Protein AF-A0A258X6C6-F1 (afdb_monomer_lite)

Secondary structure (DSSP, 8-state):
-HHHHHHHHHHHHHHHHHHHHTT--SS--SSPPPHHHHHHHHHHHHHHHHHHHHHHHHHHHHHHHHHHHHHHHHHHHHHHHHHHHHHHT-SPPS-EEEEEEEEE-TTS-EEEEEEEEE-S-S-------TTSSHHHHHHHHTTSS-EEEEEEEETTEEE-TTTTGGG-----

Foldseek 3Di:
DLVVVLVVQLVVLLVVLVCLQVVNDPDDDPDRDDPVNSVVSNVCSNVVSVVSVVVVVVVVVVVVVVVVCVVCVVVVVVVVVLVVLLVVPPDDFQWKWWFLWWFADPVRDIADGDGDIGRHDDDDDDDDDPPNCPVVVVCQQLVVTDTPDTFMDTPNHTDHRNSCVVVDDDDD

pLDDT: mean 86.5, std 7.54, range [57.28, 95.44]

Radius of gyration: 34.32 Å; chains: 1; bounding box: 72×36×82 Å

Sequence (172 aa):
MLEFFAALSVALVAVYCGFSLLGILPFPAPESLDLTRAFFVLALAPEFYLGMRRMAAAYHEKQQGEAAMAATEPELARAEAMLAQAQRHNAAPAGLSLHELLVRYDDGSTIGPFSVQWPQTGLHAVTGPTGSGKSSLLHAIVGMVPVASGKLLTADQDVAPGALNPHIGWSG

Structure (mmCIF, N/CA/C/O backbone):
data_AF-A0A258X6C6-F1
#
_entry.id   AF-A0A258X6C6-F1
#
loop_
_atom_site.group_PDB
_atom_site.id
_atom_site.type_symbol
_atom_site.label_atom_id
_atom_site.label_alt_id
_atom_site.label_comp_id
_atom_site.label_asym_id
_atom_site.label_entity_id
_atom_site.label_seq_id
_atom_site.pdbx_PDB_ins_code
_atom_site.Cartn_x
_atom_site.Cartn_y
_atom_site.Cartn_z
_atom_site.occupancy
_atom_site.B_iso_or_equiv
_atom_site.auth_seq_id
_atom_site.auth_comp_id
_atom_site.auth_asym_id
_atom_site.auth_atom_id
_atom_site.pdbx_PDB_model_num
ATOM 1 N N . MET A 1 1 ? 17.609 -0.919 -18.158 1.00 68.69 1 MET A N 1
ATOM 2 C CA . MET A 1 1 ? 18.976 -1.097 -18.721 1.00 68.69 1 MET A CA 1
ATOM 3 C C . MET A 1 1 ? 18.956 -1.467 -20.211 1.00 68.69 1 MET A C 1
ATOM 5 O O . MET A 1 1 ? 19.693 -0.856 -20.970 1.00 68.69 1 MET A O 1
ATOM 9 N N . LEU A 1 2 ? 18.104 -2.397 -20.668 1.00 74.06 2 LEU A N 1
ATOM 10 C CA . LEU A 1 2 ? 18.019 -2.781 -22.092 1.00 74.06 2 LEU A CA 1
ATOM 11 C C . LEU A 1 2 ? 17.567 -1.663 -23.051 1.00 74.06 2 LEU A C 1
ATOM 13 O O . LEU A 1 2 ? 17.991 -1.650 -24.201 1.00 74.06 2 LEU A O 1
ATOM 17 N N . GLU A 1 3 ? 16.759 -0.706 -22.592 1.00 78.06 3 GLU A N 1
ATOM 18 C CA . GLU A 1 3 ? 16.334 0.439 -23.413 1.00 78.06 3 GLU A CA 1
ATOM 19 C C . GLU A 1 3 ? 17.514 1.326 -23.847 1.00 78.06 3 GLU A C 1
ATOM 21 O O . GLU A 1 3 ? 17.591 1.744 -25.001 1.00 78.06 3 GLU A O 1
ATOM 26 N N . PHE A 1 4 ? 18.492 1.516 -22.956 1.00 80.44 4 PHE A N 1
ATOM 27 C CA . PHE A 1 4 ? 19.739 2.217 -23.259 1.00 80.44 4 PHE A CA 1
ATOM 28 C C . PHE A 1 4 ? 20.550 1.486 -24.337 1.00 80.44 4 PHE A C 1
ATOM 30 O O . PHE A 1 4 ? 21.013 2.111 -25.286 1.00 80.44 4 PHE A O 1
ATOM 37 N N . PHE A 1 5 ? 20.674 0.159 -24.238 1.00 82.88 5 PHE A N 1
ATOM 38 C CA . PHE A 1 5 ? 21.406 -0.641 -25.224 1.00 82.88 5 PHE A CA 1
ATOM 39 C C . PHE A 1 5 ? 20.718 -0.669 -26.593 1.00 82.88 5 PHE A C 1
ATOM 41 O O . PHE A 1 5 ? 21.404 -0.608 -27.613 1.00 82.88 5 PHE A O 1
ATOM 48 N N . ALA A 1 6 ? 19.383 -0.707 -26.633 1.00 82.44 6 ALA A N 1
ATOM 49 C CA . ALA A 1 6 ? 18.620 -0.611 -27.875 1.00 82.44 6 ALA A CA 1
ATOM 50 C C . ALA A 1 6 ? 18.835 0.749 -28.563 1.00 82.44 6 ALA A C 1
ATOM 52 O O . ALA A 1 6 ? 19.178 0.795 -29.743 1.00 82.44 6 ALA A O 1
ATOM 53 N N . ALA A 1 7 ? 18.716 1.852 -27.817 1.00 85.12 7 ALA A N 1
ATOM 54 C CA . ALA A 1 7 ? 18.945 3.197 -28.343 1.00 85.12 7 ALA A CA 1
ATOM 55 C C . ALA A 1 7 ? 20.398 3.405 -28.808 1.00 85.12 7 ALA A C 1
ATOM 57 O O . ALA A 1 7 ? 20.627 3.920 -29.903 1.00 85.12 7 ALA A O 1
ATOM 58 N N . LEU A 1 8 ? 21.375 2.951 -28.015 1.00 88.19 8 LEU A N 1
ATOM 59 C CA . LEU A 1 8 ? 22.796 3.025 -28.358 1.00 88.19 8 LEU A CA 1
ATOM 60 C C . LEU A 1 8 ? 23.113 2.227 -29.627 1.00 88.19 8 LEU A C 1
ATOM 62 O O . LEU A 1 8 ? 23.857 2.703 -30.479 1.00 88.19 8 LEU A O 1
ATOM 66 N N . SER A 1 9 ? 22.526 1.040 -29.783 1.00 87.56 9 SER A N 1
ATOM 67 C CA . SER A 1 9 ? 22.754 0.205 -30.963 1.00 87.56 9 SER A CA 1
ATOM 68 C C . SER A 1 9 ? 22.181 0.836 -32.233 1.00 87.56 9 SER A C 1
ATOM 70 O O . SER A 1 9 ? 22.875 0.891 -33.245 1.00 87.56 9 SER A O 1
ATOM 72 N N . VAL A 1 10 ? 20.962 1.390 -32.180 1.00 89.00 10 VAL A N 1
ATOM 73 C CA . VAL A 1 10 ? 20.376 2.141 -33.309 1.00 89.00 10 VAL A CA 1
ATOM 74 C C . VAL A 1 10 ? 21.238 3.358 -33.660 1.00 89.00 10 VAL A C 1
ATOM 76 O O . VAL A 1 10 ? 21.505 3.606 -34.836 1.00 89.00 10 VAL A O 1
ATOM 79 N N . ALA A 1 11 ? 21.730 4.087 -32.654 1.00 92.19 11 ALA A N 1
ATOM 80 C CA . ALA A 1 11 ? 22.612 5.231 -32.865 1.00 92.19 11 ALA A CA 1
ATOM 81 C C . ALA A 1 11 ? 23.938 4.828 -33.534 1.00 92.19 11 ALA A C 1
ATOM 83 O O . ALA A 1 11 ? 24.371 5.483 -34.480 1.00 92.19 11 ALA A O 1
ATOM 84 N N . LEU A 1 12 ? 24.561 3.729 -33.099 1.00 92.56 12 LEU A N 1
ATOM 85 C CA . LEU A 1 12 ? 25.800 3.221 -33.695 1.00 92.56 12 LEU A CA 1
ATOM 86 C C . LEU A 1 12 ? 25.604 2.771 -35.147 1.00 92.56 12 LEU A C 1
ATOM 88 O O . LEU A 1 12 ? 26.442 3.082 -35.993 1.00 92.56 12 LEU A O 1
ATOM 92 N N . VAL A 1 13 ? 24.485 2.106 -35.459 1.00 90.81 13 VAL A N 1
ATOM 93 C CA . VAL A 1 13 ? 24.127 1.742 -36.842 1.00 90.81 13 VAL A CA 1
ATOM 94 C C . VAL A 1 13 ? 24.007 2.993 -37.714 1.00 90.81 13 VAL A C 1
ATOM 96 O O . VAL A 1 13 ? 24.528 3.016 -38.832 1.00 90.81 13 VAL A O 1
ATOM 99 N N . ALA A 1 14 ? 23.385 4.055 -37.197 1.00 92.06 14 ALA A N 1
ATOM 100 C CA . ALA A 1 14 ? 23.235 5.304 -37.932 1.00 92.06 14 ALA A CA 1
ATOM 101 C C . ALA A 1 14 ? 24.564 6.027 -38.175 1.00 92.06 14 ALA A C 1
ATOM 103 O O . ALA A 1 14 ? 24.824 6.482 -39.291 1.00 92.06 14 ALA A O 1
ATOM 104 N N . VAL A 1 15 ? 25.431 6.078 -37.163 1.00 92.50 15 VAL A N 1
ATOM 105 C CA . VAL A 1 15 ? 26.778 6.657 -37.273 1.00 92.50 15 VAL A CA 1
ATOM 106 C C . VAL A 1 15 ? 27.626 5.889 -38.291 1.00 92.50 15 VAL A C 1
ATOM 108 O O . VAL A 1 15 ? 28.268 6.507 -39.141 1.00 92.50 15 VAL A O 1
ATOM 111 N N . TYR A 1 16 ? 27.590 4.553 -38.261 1.00 90.12 16 TYR A N 1
ATOM 112 C CA . TYR A 1 16 ? 28.300 3.715 -39.230 1.00 90.12 16 TYR A CA 1
ATOM 113 C C . TYR A 1 16 ? 27.822 3.970 -40.666 1.00 90.12 16 TYR A C 1
ATOM 115 O O . TYR A 1 16 ? 28.646 4.215 -41.550 1.00 90.12 16 TYR A O 1
ATOM 123 N N . CYS A 1 17 ? 26.503 3.983 -40.894 1.00 88.94 17 CYS A N 1
ATOM 124 C CA . CYS A 1 17 ? 25.930 4.268 -42.211 1.00 88.94 17 CYS A CA 1
ATOM 125 C C . CYS A 1 17 ? 26.331 5.666 -42.712 1.00 88.94 17 CYS A C 1
ATOM 127 O O . CYS A 1 17 ? 26.732 5.809 -43.865 1.00 88.94 17 CYS A O 1
ATOM 129 N N . GLY A 1 18 ? 26.288 6.685 -41.848 1.00 89.31 18 GLY A N 1
ATOM 130 C CA . GLY A 1 18 ? 26.667 8.057 -42.200 1.00 89.31 18 GLY A CA 1
ATOM 131 C C . GLY A 1 18 ? 28.131 8.190 -42.626 1.00 89.31 18 GLY A C 1
ATOM 132 O O . GLY A 1 18 ? 28.419 8.758 -43.680 1.00 89.31 18 GLY A O 1
ATOM 133 N N . PHE A 1 19 ? 29.063 7.625 -41.853 1.00 90.25 19 PHE A N 1
ATOM 134 C CA . PHE A 1 19 ? 30.487 7.669 -42.203 1.00 90.25 19 PHE A CA 1
ATOM 135 C C . PHE A 1 19 ? 30.835 6.818 -43.424 1.00 90.25 19 PHE A C 1
ATOM 137 O O . PHE A 1 19 ? 31.699 7.215 -44.208 1.00 90.25 19 PHE A O 1
ATOM 144 N N . SER A 1 20 ? 30.152 5.686 -43.611 1.00 87.81 20 SER A N 1
ATOM 145 C CA . SER A 1 20 ? 30.333 4.833 -44.787 1.00 87.81 20 SER A CA 1
ATOM 146 C C . SER A 1 20 ? 29.917 5.546 -46.078 1.00 87.81 20 SER A C 1
ATOM 148 O O . SER A 1 20 ? 30.697 5.569 -47.028 1.00 87.81 20 SER A O 1
ATOM 150 N N . LEU A 1 21 ? 28.760 6.221 -46.088 1.00 87.00 21 LEU A N 1
ATOM 151 C CA . LEU A 1 21 ? 28.272 6.978 -47.251 1.00 87.00 21 LEU A CA 1
ATOM 152 C C . LEU A 1 21 ? 29.145 8.187 -47.608 1.00 87.00 21 LEU A C 1
ATOM 154 O O . LEU A 1 21 ? 29.263 8.538 -48.779 1.00 87.00 21 LEU A O 1
ATOM 158 N N . LEU A 1 22 ? 29.751 8.830 -46.609 1.00 89.19 22 LEU A N 1
ATOM 159 C CA . LEU A 1 22 ? 30.655 9.964 -46.810 1.00 89.19 22 LEU A CA 1
ATOM 160 C C . LEU A 1 22 ? 32.061 9.538 -47.267 1.00 89.19 22 LEU A C 1
ATOM 162 O O . LEU A 1 22 ? 32.864 10.396 -47.625 1.00 89.19 22 LEU A O 1
ATOM 166 N N . GLY A 1 23 ? 32.380 8.238 -47.241 1.00 84.06 23 GLY A N 1
ATOM 167 C CA . GLY A 1 23 ? 33.705 7.725 -47.599 1.00 84.06 23 GLY A CA 1
ATOM 168 C C . GLY A 1 23 ? 34.815 8.119 -46.617 1.00 84.06 23 GLY A C 1
ATOM 169 O O . GLY A 1 23 ? 35.990 8.029 -46.957 1.00 84.06 23 GLY A O 1
ATOM 170 N N . ILE A 1 24 ? 34.457 8.552 -45.403 1.00 87.88 24 ILE A N 1
ATOM 171 C CA . ILE A 1 24 ? 35.390 9.056 -44.377 1.00 87.88 24 ILE A CA 1
ATOM 172 C C . ILE A 1 24 ? 35.649 8.042 -43.258 1.00 87.88 24 ILE A C 1
ATOM 174 O O . ILE A 1 24 ? 36.061 8.411 -42.158 1.00 87.88 24 ILE A O 1
ATOM 178 N N . LEU A 1 25 ? 35.384 6.757 -43.510 1.00 84.62 25 LEU A N 1
ATOM 179 C CA . LEU A 1 25 ? 35.662 5.709 -42.535 1.00 84.62 25 LEU A CA 1
ATOM 180 C C . LEU A 1 25 ? 37.174 5.638 -42.246 1.00 84.62 25 LEU A C 1
ATOM 182 O O . LEU A 1 25 ? 37.973 5.581 -43.180 1.00 84.62 25 LEU A O 1
ATOM 186 N N . PRO A 1 26 ? 37.587 5.581 -40.966 1.00 82.38 26 PRO A N 1
ATOM 187 C CA . PRO A 1 26 ? 39.001 5.516 -40.589 1.00 82.38 26 PRO A CA 1
ATOM 188 C C . PRO A 1 26 ? 39.640 4.136 -40.843 1.00 82.38 26 PRO A C 1
ATOM 190 O O . PRO A 1 26 ? 40.803 3.921 -40.510 1.00 82.38 26 PRO A O 1
ATOM 193 N N . PHE A 1 27 ? 38.887 3.191 -41.406 1.00 83.88 27 PHE A N 1
ATOM 194 C CA . PHE A 1 27 ? 39.290 1.818 -41.694 1.00 83.88 27 PHE A CA 1
ATOM 195 C C . PHE A 1 27 ? 38.716 1.370 -43.048 1.00 83.88 27 PHE A C 1
ATOM 197 O O . PHE A 1 27 ? 37.690 1.906 -43.479 1.00 83.88 27 PHE A O 1
ATOM 204 N N . PRO A 1 28 ? 39.335 0.382 -43.725 1.00 75.94 28 PRO A N 1
ATOM 205 C CA . PRO A 1 28 ? 38.794 -0.165 -44.962 1.00 75.94 28 PRO A CA 1
ATOM 206 C C . PRO A 1 28 ? 37.437 -0.820 -44.691 1.00 75.94 28 PRO A C 1
ATOM 208 O O . PRO A 1 28 ? 37.327 -1.748 -43.888 1.00 75.94 28 PRO A O 1
ATOM 211 N N . ALA A 1 29 ? 36.395 -0.312 -45.347 1.00 77.75 29 ALA A N 1
ATOM 212 C CA . ALA A 1 29 ? 35.070 -0.902 -45.258 1.00 77.75 29 ALA A CA 1
ATOM 213 C C . ALA A 1 29 ? 35.079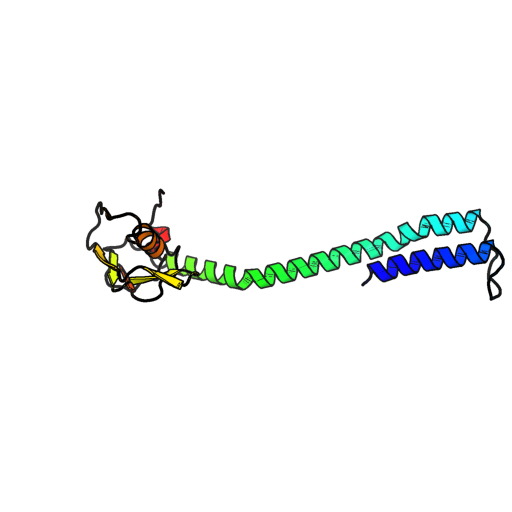 -2.288 -45.932 1.00 77.75 29 ALA A C 1
ATOM 215 O O . ALA A 1 29 ? 35.600 -2.407 -47.043 1.00 77.75 29 ALA A O 1
ATOM 216 N N . PRO A 1 30 ? 34.511 -3.330 -45.298 1.00 75.62 30 PRO A N 1
ATOM 217 C CA . PRO A 1 30 ? 34.443 -4.665 -45.893 1.00 75.62 30 PRO A CA 1
ATOM 218 C C . PRO A 1 30 ? 33.555 -4.704 -47.146 1.00 75.62 30 PRO A C 1
ATOM 220 O O . PRO A 1 30 ? 33.799 -5.507 -48.041 1.00 75.62 30 PRO A O 1
ATOM 223 N N . GLU A 1 31 ? 32.563 -3.813 -47.235 1.00 77.81 31 GLU A N 1
ATOM 224 C CA . GLU A 1 31 ? 31.674 -3.652 -48.386 1.00 77.81 31 GLU A CA 1
ATOM 225 C C . GLU A 1 31 ? 31.394 -2.164 -48.641 1.00 77.81 31 GLU A C 1
ATOM 227 O O . GLU A 1 31 ? 31.431 -1.346 -47.718 1.00 77.81 31 GLU A O 1
ATOM 232 N N . SER A 1 32 ? 31.087 -1.804 -49.891 1.00 78.38 32 SER A N 1
ATOM 233 C CA . SER A 1 32 ? 30.595 -0.468 -50.227 1.00 78.38 32 SER A CA 1
ATOM 234 C C . SER A 1 32 ? 29.091 -0.367 -49.952 1.00 78.38 32 SER A C 1
ATOM 236 O O . SER A 1 32 ? 28.273 -1.107 -50.505 1.00 78.38 32 SER A O 1
ATOM 238 N N . LEU A 1 33 ? 28.720 0.573 -49.085 1.00 84.81 33 LEU A N 1
ATOM 239 C CA . LEU A 1 33 ? 27.331 0.938 -48.825 1.00 84.81 33 LEU A CA 1
ATOM 240 C C . LEU A 1 33 ? 26.905 2.044 -49.789 1.00 84.81 33 LEU A C 1
ATOM 242 O O . LEU A 1 33 ? 27.512 3.111 -49.827 1.00 84.81 33 LEU A O 1
ATOM 246 N N . ASP A 1 34 ? 25.843 1.791 -50.551 1.00 87.94 34 ASP A N 1
ATOM 247 C CA . ASP A 1 34 ? 25.123 2.833 -51.277 1.00 87.94 34 ASP A CA 1
ATOM 248 C C . ASP A 1 34 ? 24.007 3.428 -50.399 1.00 87.94 34 ASP A C 1
ATOM 250 O O . ASP A 1 34 ? 23.635 2.881 -49.353 1.00 87.94 34 ASP A O 1
ATOM 254 N N . LEU A 1 35 ? 23.466 4.578 -50.817 1.00 89.62 35 LEU A N 1
ATOM 255 C CA . LEU A 1 35 ? 22.401 5.266 -50.082 1.00 89.62 35 LEU A CA 1
ATOM 256 C C . LEU A 1 35 ? 21.168 4.372 -49.892 1.00 89.62 35 LEU A C 1
ATOM 258 O O . LEU A 1 35 ? 20.541 4.410 -48.837 1.00 89.62 35 LEU A O 1
ATOM 262 N N . THR A 1 36 ? 20.838 3.554 -50.890 1.00 91.62 36 THR A N 1
ATOM 263 C CA . THR A 1 36 ? 19.669 2.668 -50.875 1.00 91.62 36 THR A CA 1
ATOM 264 C C . THR A 1 36 ? 19.778 1.627 -49.761 1.00 91.62 36 THR A C 1
ATOM 266 O O . THR A 1 36 ? 18.848 1.463 -48.969 1.00 91.62 36 THR A O 1
ATOM 269 N N . ARG A 1 37 ? 20.928 0.957 -49.648 1.00 90.44 37 ARG A N 1
ATOM 270 C CA . ARG A 1 37 ? 21.222 -0.034 -48.605 1.00 90.44 37 ARG A CA 1
ATOM 271 C C . ARG A 1 37 ? 21.318 0.620 -47.233 1.00 90.44 37 ARG A C 1
ATOM 273 O O . ARG A 1 37 ? 20.738 0.103 -46.284 1.00 90.44 37 ARG A O 1
ATOM 280 N N . ALA A 1 38 ? 21.990 1.765 -47.128 1.00 90.44 38 ALA A N 1
ATOM 281 C CA . ALA A 1 38 ? 22.110 2.497 -45.870 1.00 90.44 38 ALA A CA 1
ATOM 282 C C . ALA A 1 38 ? 20.741 2.953 -45.343 1.00 90.44 38 ALA A C 1
ATOM 284 O O . ALA A 1 38 ? 20.434 2.756 -44.170 1.00 90.44 38 ALA A O 1
ATOM 285 N N . PHE A 1 39 ? 19.887 3.498 -46.213 1.00 90.56 39 PHE A N 1
ATOM 286 C CA . PHE A 1 39 ? 18.520 3.879 -45.865 1.00 90.56 39 PHE A CA 1
ATOM 287 C C . PHE A 1 39 ? 17.691 2.672 -45.414 1.00 90.56 39 PHE A C 1
ATOM 289 O O . PHE A 1 39 ? 16.988 2.746 -44.409 1.00 90.56 39 PHE A O 1
ATOM 296 N N . PHE A 1 40 ? 17.811 1.540 -46.111 1.00 92.19 40 PHE A N 1
ATOM 297 C CA . PHE A 1 40 ? 17.117 0.309 -45.742 1.00 92.19 40 PHE A CA 1
ATOM 298 C C . PHE A 1 40 ? 17.548 -0.217 -44.363 1.00 92.19 40 PHE A C 1
ATOM 300 O O . PHE A 1 40 ? 16.701 -0.548 -43.535 1.00 92.19 40 PHE A O 1
ATOM 307 N N . VAL A 1 41 ? 18.854 -0.232 -44.079 1.00 91.06 41 VAL A N 1
ATOM 308 C CA . VAL A 1 41 ? 19.401 -0.634 -42.772 1.00 91.06 41 VAL A CA 1
ATOM 309 C C . VAL A 1 41 ? 18.949 0.321 -41.664 1.00 91.06 41 VAL A C 1
ATOM 311 O O . VAL A 1 41 ? 18.534 -0.131 -40.597 1.00 91.06 41 VAL A O 1
ATOM 314 N N . LEU A 1 42 ? 18.968 1.632 -41.921 1.00 91.19 42 LEU A N 1
ATOM 315 C CA . LEU A 1 42 ? 18.473 2.654 -40.995 1.00 91.19 42 LEU A CA 1
ATOM 316 C C . LEU A 1 42 ? 16.982 2.490 -40.684 1.00 91.19 42 LEU A C 1
ATOM 318 O O . LEU A 1 42 ? 16.582 2.661 -39.536 1.00 91.19 42 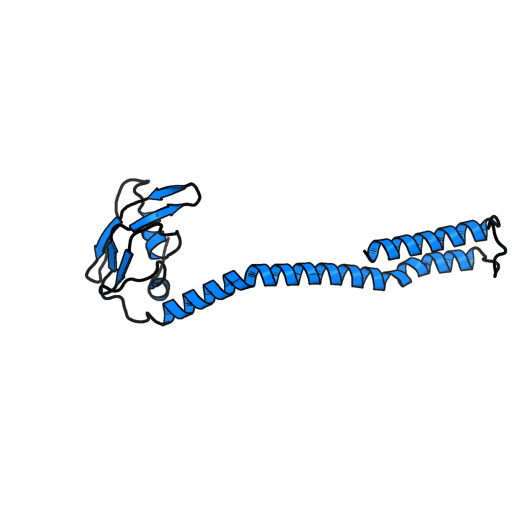LEU A O 1
ATOM 322 N N . ALA A 1 43 ? 16.170 2.145 -41.685 1.00 91.06 43 ALA A N 1
ATOM 323 C CA . ALA A 1 43 ? 14.742 1.900 -41.508 1.00 91.06 43 ALA A CA 1
ATOM 324 C C . ALA A 1 43 ? 14.463 0.594 -40.741 1.00 91.06 43 ALA A C 1
ATOM 326 O O . ALA A 1 43 ? 13.532 0.543 -39.940 1.00 91.06 43 ALA A O 1
ATOM 327 N N . LEU A 1 44 ? 15.276 -0.449 -40.945 1.00 91.12 44 LEU A N 1
ATOM 328 C CA . LEU A 1 44 ? 15.125 -1.741 -40.267 1.00 91.12 44 LEU A CA 1
ATOM 329 C C . LEU A 1 44 ? 15.649 -1.758 -38.831 1.00 91.12 44 LEU A C 1
ATOM 331 O O . LEU A 1 44 ? 15.137 -2.525 -38.015 1.00 91.12 44 LEU A O 1
ATOM 335 N N . ALA A 1 45 ? 16.665 -0.956 -38.509 1.00 89.19 45 ALA A N 1
ATOM 336 C CA . ALA A 1 45 ? 17.278 -0.982 -37.187 1.00 89.19 45 ALA A CA 1
ATOM 337 C C . ALA A 1 45 ? 16.248 -0.756 -36.054 1.00 89.19 45 ALA A C 1
ATOM 339 O O . ALA A 1 45 ? 16.171 -1.606 -35.167 1.00 89.19 45 ALA A O 1
ATOM 340 N N . PRO A 1 46 ? 15.385 0.280 -36.073 1.00 85.25 46 PRO A N 1
ATOM 341 C CA . PRO A 1 46 ? 14.360 0.466 -35.041 1.00 85.25 46 PRO A CA 1
ATOM 342 C C . PRO A 1 46 ? 13.425 -0.739 -34.858 1.00 85.25 46 PRO A C 1
ATOM 344 O O . PRO A 1 46 ? 13.107 -1.093 -33.722 1.00 85.25 46 PRO A O 1
ATOM 347 N N . GLU A 1 47 ? 13.029 -1.394 -35.952 1.00 89.38 47 GLU A N 1
ATOM 348 C CA . GLU A 1 47 ? 12.152 -2.572 -35.924 1.00 89.38 47 GLU A CA 1
ATOM 349 C C . GLU A 1 47 ? 12.861 -3.798 -35.337 1.00 89.38 47 GLU A C 1
ATOM 351 O O . GLU A 1 47 ? 12.288 -4.522 -34.521 1.00 89.38 47 GLU A O 1
ATOM 356 N N . PHE A 1 48 ? 14.142 -3.992 -35.659 1.00 88.62 48 PHE A N 1
ATOM 357 C CA . PHE A 1 48 ? 14.951 -5.065 -35.080 1.00 88.62 48 PHE A CA 1
ATOM 358 C C . PHE A 1 48 ? 15.097 -4.919 -33.555 1.00 88.62 48 PHE A C 1
ATOM 360 O O . PHE A 1 48 ? 14.975 -5.894 -32.811 1.00 88.62 48 PHE A O 1
ATOM 367 N N . TYR A 1 49 ? 15.298 -3.691 -33.063 1.00 87.31 49 TYR A N 1
ATOM 368 C CA . TYR A 1 49 ? 15.450 -3.423 -31.628 1.00 87.31 49 TYR A CA 1
ATOM 369 C C . TYR A 1 49 ? 14.112 -3.303 -30.867 1.00 87.31 49 TYR A C 1
ATOM 371 O O . TYR A 1 49 ? 14.112 -3.244 -29.631 1.00 87.31 49 TYR A O 1
ATOM 379 N N . LEU A 1 50 ? 12.962 -3.340 -31.556 1.00 86.94 50 LEU A N 1
ATOM 380 C CA . LEU A 1 50 ? 11.635 -3.226 -30.939 1.00 86.94 50 LEU A CA 1
ATOM 381 C C . LEU A 1 50 ? 11.349 -4.359 -29.942 1.00 86.94 50 LEU A C 1
ATOM 383 O O . LEU A 1 50 ? 10.809 -4.107 -28.861 1.00 86.94 50 LEU A O 1
ATOM 387 N N . GLY A 1 51 ? 11.732 -5.596 -30.278 1.00 84.69 51 GLY A N 1
ATOM 388 C CA . GLY A 1 51 ? 11.530 -6.767 -29.416 1.00 84.69 51 GLY A CA 1
ATOM 389 C C . GLY A 1 51 ? 12.250 -6.640 -28.069 1.00 84.69 51 GLY A C 1
ATOM 390 O O . GLY A 1 51 ? 11.647 -6.853 -27.017 1.00 84.69 51 GLY A O 1
ATOM 391 N N . MET A 1 52 ? 13.509 -6.194 -28.086 1.00 81.69 52 MET A N 1
ATOM 392 C CA . MET A 1 52 ? 14.286 -5.950 -26.864 1.00 81.69 52 MET A CA 1
ATOM 393 C C . MET A 1 52 ? 13.684 -4.834 -26.010 1.00 81.69 52 MET A C 1
ATOM 395 O O . MET A 1 52 ? 13.645 -4.952 -24.784 1.00 81.69 52 MET A O 1
ATOM 399 N N . ARG A 1 53 ? 13.167 -3.774 -26.643 1.00 83.38 53 ARG A N 1
ATOM 400 C CA . ARG A 1 53 ? 12.514 -2.668 -25.930 1.00 83.38 53 ARG A CA 1
ATOM 401 C C . ARG A 1 53 ? 11.226 -3.121 -25.236 1.00 83.38 53 ARG A C 1
ATOM 403 O O . ARG A 1 53 ? 11.005 -2.768 -24.082 1.00 83.38 53 ARG A O 1
ATOM 410 N N . ARG A 1 54 ? 10.413 -3.954 -25.896 1.00 87.00 54 ARG A N 1
ATOM 411 C CA . ARG A 1 54 ? 9.198 -4.543 -25.298 1.00 87.00 54 ARG A CA 1
ATOM 412 C C . ARG A 1 54 ? 9.517 -5.448 -24.108 1.00 87.00 54 ARG A C 1
ATOM 414 O O . ARG A 1 54 ? 8.869 -5.337 -23.074 1.00 87.00 54 ARG A O 1
ATOM 421 N N . MET A 1 55 ? 10.540 -6.297 -24.223 1.00 85.31 55 MET A N 1
ATOM 422 C CA . MET A 1 55 ? 10.975 -7.156 -23.116 1.00 85.31 55 MET A CA 1
ATOM 423 C C . MET A 1 55 ? 11.478 -6.338 -21.915 1.00 85.31 55 MET A C 1
ATOM 425 O O . MET A 1 55 ? 11.198 -6.690 -20.772 1.00 85.31 55 MET A O 1
ATOM 429 N N . ALA A 1 56 ? 12.181 -5.228 -22.163 1.00 83.50 56 ALA A N 1
ATOM 430 C CA . ALA A 1 56 ? 12.640 -4.325 -21.109 1.00 83.50 56 ALA A CA 1
ATOM 431 C C . ALA A 1 56 ? 11.472 -3.715 -20.316 1.00 83.50 56 ALA A C 1
ATOM 433 O O . ALA A 1 56 ? 11.521 -3.687 -19.088 1.00 83.50 56 ALA A O 1
ATOM 434 N N . ALA A 1 57 ? 10.425 -3.267 -21.016 1.00 84.88 57 ALA A N 1
ATOM 435 C CA . ALA A 1 57 ? 9.221 -2.718 -20.394 1.00 84.88 57 ALA A CA 1
ATOM 436 C C . ALA A 1 57 ? 8.499 -3.769 -19.533 1.00 84.88 57 ALA A C 1
ATOM 438 O O . ALA A 1 57 ? 8.258 -3.532 -18.352 1.00 84.88 57 ALA A O 1
ATOM 439 N N . ALA A 1 58 ? 8.272 -4.967 -20.081 1.00 86.00 58 ALA A N 1
ATOM 440 C CA . ALA A 1 58 ? 7.615 -6.058 -19.360 1.00 86.00 58 ALA A CA 1
ATOM 441 C C . ALA A 1 58 ? 8.384 -6.489 -18.095 1.00 86.00 58 ALA A C 1
ATOM 443 O O . ALA A 1 58 ? 7.782 -6.844 -17.083 1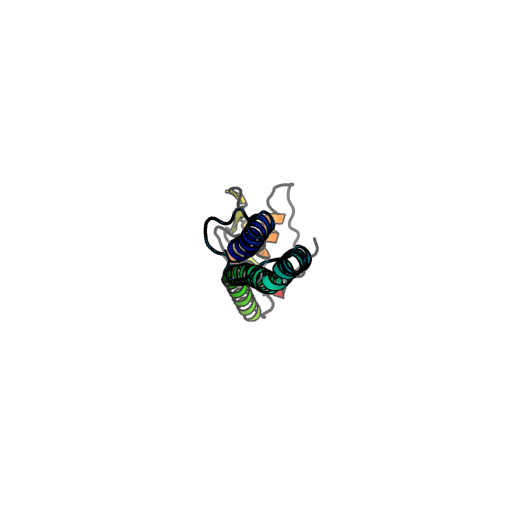.00 86.00 58 ALA A O 1
ATOM 444 N N . TYR A 1 59 ? 9.721 -6.440 -18.120 1.00 85.19 59 TYR A N 1
ATOM 445 C CA . TYR A 1 59 ? 10.531 -6.749 -16.940 1.00 85.19 59 TYR A CA 1
ATOM 446 C C . TYR A 1 59 ? 10.343 -5.714 -15.822 1.00 85.19 59 TYR A C 1
ATOM 448 O O . TYR A 1 59 ? 10.234 -6.084 -14.655 1.00 85.19 59 TYR A O 1
ATOM 456 N N . HIS A 1 60 ? 10.261 -4.427 -16.170 1.00 84.19 60 HIS A N 1
ATOM 457 C CA . HIS A 1 60 ? 9.975 -3.370 -15.199 1.00 84.19 60 HIS A CA 1
ATOM 458 C C . HIS A 1 60 ? 8.563 -3.491 -14.610 1.00 84.19 60 HIS A C 1
ATOM 460 O O . HIS A 1 60 ? 8.408 -3.375 -13.395 1.00 84.19 60 HIS A O 1
ATOM 466 N N . GLU A 1 61 ? 7.558 -3.793 -15.434 1.00 87.62 61 GLU A N 1
ATOM 467 C CA . GLU A 1 61 ? 6.187 -4.053 -14.968 1.00 87.62 61 GLU A CA 1
ATOM 468 C C . GLU A 1 61 ? 6.134 -5.248 -14.009 1.00 87.62 61 GLU A C 1
ATOM 470 O O . GLU A 1 61 ? 5.538 -5.160 -12.935 1.00 87.62 61 GLU A O 1
ATOM 475 N N . LYS A 1 62 ? 6.825 -6.347 -14.343 1.00 90.19 62 LYS A N 1
ATOM 476 C CA . LYS A 1 62 ? 6.923 -7.520 -13.468 1.00 90.19 62 LYS A CA 1
ATOM 477 C C . LYS A 1 62 ? 7.517 -7.165 -12.102 1.00 90.19 62 LYS A C 1
ATOM 479 O O . LYS A 1 62 ? 6.958 -7.566 -11.085 1.00 90.19 62 LYS A O 1
ATOM 484 N N . GLN A 1 63 ? 8.616 -6.409 -12.068 1.00 90.19 63 GLN A N 1
ATOM 485 C CA . GLN A 1 63 ? 9.252 -5.999 -10.810 1.00 90.19 63 GLN A CA 1
ATOM 486 C C . GLN A 1 63 ? 8.320 -5.157 -9.931 1.00 90.19 63 GLN A C 1
ATOM 488 O O . GLN A 1 63 ? 8.288 -5.337 -8.715 1.00 90.19 63 GLN A O 1
ATOM 493 N N . GLN A 1 64 ? 7.544 -4.255 -10.537 1.00 90.56 64 GLN A N 1
ATOM 494 C CA . GLN A 1 64 ? 6.546 -3.465 -9.813 1.00 90.56 64 GLN A CA 1
ATOM 495 C C . GLN A 1 64 ? 5.414 -4.345 -9.270 1.00 90.56 64 GLN A C 1
ATOM 497 O O . GLN A 1 64 ? 5.006 -4.170 -8.123 1.00 90.56 64 GLN A O 1
ATOM 502 N N . GLY A 1 65 ? 4.946 -5.318 -10.056 1.00 92.06 65 GLY A N 1
ATOM 503 C CA . GLY A 1 65 ? 3.924 -6.275 -9.631 1.00 92.06 65 GLY A CA 1
ATOM 504 C C . GLY A 1 65 ? 4.376 -7.154 -8.463 1.00 92.06 65 GLY A C 1
ATOM 505 O O . GLY A 1 65 ? 3.647 -7.296 -7.484 1.00 92.06 65 GLY A O 1
ATOM 506 N N . GLU A 1 66 ? 5.596 -7.695 -8.521 1.00 94.31 66 GLU A N 1
ATOM 507 C CA . GLU A 1 66 ? 6.174 -8.494 -7.431 1.00 94.31 66 GLU A CA 1
ATOM 508 C C . GLU A 1 66 ? 6.321 -7.672 -6.142 1.00 94.31 66 GLU A C 1
ATOM 510 O O . GLU A 1 66 ? 5.973 -8.152 -5.063 1.00 94.31 66 GLU A O 1
ATOM 515 N N . ALA A 1 67 ? 6.760 -6.414 -6.250 1.00 92.38 67 ALA A N 1
ATOM 516 C CA . ALA A 1 67 ? 6.850 -5.510 -5.106 1.00 92.38 67 ALA A CA 1
ATOM 517 C C . ALA A 1 67 ? 5.471 -5.192 -4.499 1.00 92.38 67 ALA A C 1
ATOM 519 O O . ALA A 1 67 ? 5.330 -5.174 -3.276 1.00 92.38 67 ALA A O 1
ATOM 520 N N . ALA A 1 68 ? 4.449 -4.978 -5.333 1.00 92.12 68 ALA A N 1
ATOM 521 C CA . ALA A 1 68 ? 3.088 -4.717 -4.870 1.00 92.12 68 ALA A CA 1
ATOM 522 C C . ALA A 1 68 ? 2.475 -5.936 -4.159 1.00 92.12 68 ALA A C 1
ATOM 524 O O . ALA A 1 68 ? 1.864 -5.780 -3.099 1.00 92.12 68 ALA A O 1
ATOM 525 N N . MET A 1 69 ? 2.681 -7.149 -4.690 1.00 93.44 69 MET A N 1
ATOM 526 C CA . MET A 1 69 ? 2.234 -8.375 -4.020 1.00 93.44 69 MET A CA 1
ATOM 527 C C . MET A 1 69 ? 2.920 -8.551 -2.665 1.00 93.44 69 MET A C 1
ATOM 529 O O . MET A 1 69 ? 2.240 -8.728 -1.659 1.00 93.44 69 MET A O 1
ATOM 533 N N . ALA A 1 70 ? 4.247 -8.401 -2.614 1.00 92.94 70 ALA A N 1
ATOM 534 C CA . ALA A 1 70 ? 5.008 -8.525 -1.373 1.00 92.94 70 ALA A CA 1
ATOM 535 C C . ALA A 1 70 ? 4.582 -7.503 -0.302 1.00 92.94 70 ALA A C 1
ATOM 537 O O . ALA A 1 70 ? 4.556 -7.829 0.883 1.00 92.94 70 ALA A O 1
ATOM 538 N N . ALA A 1 71 ? 4.223 -6.281 -0.705 1.00 92.19 71 ALA A N 1
ATOM 539 C CA . ALA A 1 71 ? 3.723 -5.257 0.210 1.00 92.19 71 ALA A CA 1
ATOM 540 C C . ALA A 1 71 ? 2.309 -5.556 0.745 1.00 92.19 71 ALA A C 1
ATOM 542 O O . ALA A 1 71 ? 1.984 -5.141 1.856 1.00 92.19 71 ALA A O 1
ATOM 543 N N . THR A 1 72 ? 1.477 -6.270 -0.021 1.00 93.94 72 THR A N 1
ATOM 544 C CA . THR A 1 72 ? 0.067 -6.535 0.325 1.00 93.94 72 THR A CA 1
ATOM 545 C C . THR A 1 72 ? -0.116 -7.836 1.111 1.00 93.94 72 THR A C 1
ATOM 547 O O . THR A 1 72 ? -1.019 -7.925 1.940 1.00 93.94 72 THR A O 1
ATOM 550 N N . GLU A 1 73 ? 0.765 -8.820 0.909 1.00 94.25 73 GLU A N 1
ATOM 551 C CA . GLU A 1 73 ? 0.762 -10.121 1.594 1.00 94.25 73 GLU A CA 1
ATOM 552 C C . GLU A 1 73 ? 0.535 -10.043 3.122 1.00 94.25 73 GLU A C 1
ATOM 554 O O . GLU A 1 73 ? -0.366 -10.724 3.620 1.00 94.25 73 GLU A O 1
ATOM 559 N N . PRO A 1 74 ? 1.265 -9.212 3.904 1.00 91.69 74 PRO A N 1
ATOM 560 C CA . PRO A 1 74 ? 1.061 -9.164 5.352 1.00 91.69 74 PRO A CA 1
ATOM 561 C C . PRO A 1 74 ? -0.306 -8.593 5.746 1.00 91.69 74 PRO A C 1
ATOM 563 O O . PRO A 1 74 ? -0.881 -9.028 6.743 1.00 91.69 74 PRO A O 1
ATOM 566 N N . GLU A 1 75 ? -0.836 -7.632 4.988 1.00 90.62 75 GLU A N 1
ATOM 567 C CA . GLU A 1 75 ? -2.149 -7.043 5.267 1.00 90.62 75 GLU A CA 1
ATOM 568 C C . GLU A 1 75 ? -3.277 -8.017 4.916 1.00 90.62 75 GLU A C 1
ATOM 570 O O . GLU A 1 75 ? -4.240 -8.146 5.674 1.00 90.62 75 GLU A O 1
ATOM 575 N N . LEU A 1 76 ? -3.127 -8.772 3.822 1.00 91.25 76 LEU A N 1
ATOM 576 C CA . LEU A 1 76 ? -4.069 -9.824 3.453 1.00 91.25 76 LEU A CA 1
ATOM 577 C C . LEU A 1 76 ? -4.103 -10.932 4.515 1.00 91.25 76 LEU A C 1
ATOM 579 O O . LEU A 1 76 ? -5.179 -11.277 5.002 1.00 91.25 76 LEU A O 1
ATOM 583 N N . ALA A 1 77 ? -2.937 -11.414 4.954 1.00 90.44 77 ALA A N 1
ATOM 584 C CA . ALA A 1 77 ? -2.844 -12.428 6.004 1.00 90.44 77 ALA A CA 1
ATOM 585 C C . ALA A 1 77 ? -3.470 -11.958 7.333 1.00 90.44 77 ALA A C 1
ATOM 587 O O . ALA A 1 77 ? -4.139 -12.732 8.023 1.00 90.44 77 ALA A O 1
ATOM 588 N N . ARG A 1 78 ? -3.299 -10.677 7.699 1.00 84.38 78 ARG A N 1
ATOM 589 C CA . ARG A 1 78 ? -3.973 -10.083 8.868 1.00 84.38 78 ARG A CA 1
ATOM 590 C C . ARG A 1 78 ? -5.488 -10.068 8.700 1.00 84.38 78 ARG A C 1
ATOM 592 O O . ARG A 1 78 ? -6.194 -10.469 9.625 1.00 84.38 78 ARG A O 1
ATOM 599 N N . ALA A 1 79 ? -5.983 -9.636 7.543 1.00 81.62 79 ALA A N 1
ATOM 600 C CA . ALA A 1 79 ? -7.414 -9.593 7.260 1.00 81.62 79 ALA A CA 1
ATOM 601 C C . ALA A 1 79 ? -8.052 -10.993 7.320 1.00 81.62 79 ALA A C 1
ATOM 603 O O . ALA A 1 79 ? -9.103 -11.168 7.941 1.00 81.62 79 ALA A O 1
ATOM 604 N N . GLU A 1 80 ? -7.394 -12.008 6.755 1.00 86.44 80 GLU A N 1
ATOM 605 C CA . GLU A 1 80 ? -7.840 -13.405 6.823 1.00 86.44 80 GLU A CA 1
ATOM 606 C C . GLU A 1 80 ? -7.872 -13.934 8.263 1.00 86.44 80 GLU A C 1
ATOM 608 O O . GLU A 1 80 ? -8.857 -14.552 8.680 1.00 86.44 80 GLU A O 1
ATOM 613 N N . ALA A 1 81 ? -6.839 -13.645 9.062 1.00 81.69 81 ALA A N 1
ATOM 614 C CA . ALA A 1 81 ? -6.799 -14.033 10.470 1.00 81.69 81 ALA A CA 1
ATOM 615 C C . ALA A 1 81 ? -7.927 -13.376 11.287 1.00 81.69 81 ALA A C 1
ATOM 617 O O . ALA A 1 81 ? -8.570 -14.046 12.104 1.00 81.69 81 ALA A O 1
ATOM 618 N N . MET A 1 82 ? -8.207 -12.091 11.040 1.00 75.19 82 MET A N 1
ATOM 619 C CA . MET A 1 82 ? -9.320 -11.371 11.666 1.00 75.19 82 MET A CA 1
ATOM 620 C C . MET A 1 82 ? -10.669 -11.996 11.297 1.00 75.19 82 MET A C 1
ATOM 622 O O . MET A 1 82 ? -11.498 -12.231 12.179 1.00 75.19 82 MET A O 1
ATOM 626 N N . LEU A 1 83 ? -10.877 -12.335 10.022 1.00 75.06 83 LEU A N 1
ATOM 627 C CA . LEU A 1 83 ? -12.105 -12.981 9.559 1.00 75.06 83 LEU A CA 1
ATOM 628 C C . LEU A 1 83 ? -12.300 -14.363 10.203 1.00 75.06 83 LEU A C 1
ATOM 630 O O . LEU A 1 83 ? -13.381 -14.663 10.715 1.00 75.06 83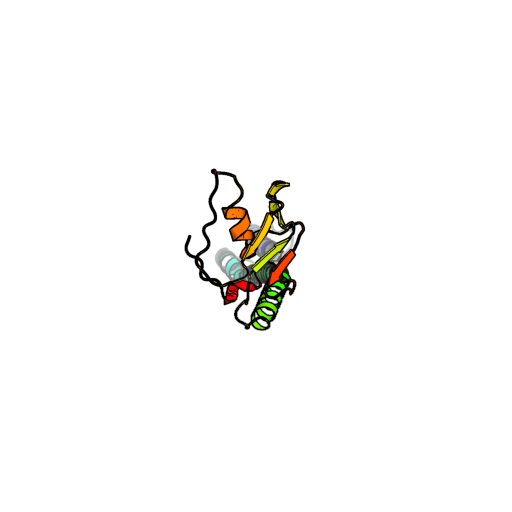 LEU A O 1
ATOM 634 N N . ALA A 1 84 ? -11.248 -15.185 10.250 1.00 78.00 84 ALA A N 1
ATOM 635 C CA . ALA A 1 84 ? -11.284 -16.501 10.887 1.00 78.00 84 ALA A CA 1
ATOM 636 C C . ALA A 1 84 ? -11.538 -16.417 12.405 1.00 78.00 84 ALA A C 1
ATOM 638 O O . ALA A 1 84 ? -12.143 -17.311 13.004 1.00 78.00 84 ALA A O 1
ATOM 639 N N . GLN A 1 85 ? -11.081 -15.353 13.069 1.00 70.44 85 GLN A N 1
ATOM 640 C CA . GLN A 1 85 ? -11.400 -15.095 14.474 1.00 70.44 85 GLN A CA 1
ATOM 641 C C . GLN A 1 85 ? -12.852 -14.648 14.673 1.00 70.44 85 GLN A C 1
ATOM 643 O O . GLN A 1 85 ? -13.490 -15.092 15.631 1.00 70.44 85 GLN A O 1
ATOM 648 N N . ALA A 1 86 ? -13.383 -13.817 13.777 1.00 65.62 86 ALA A N 1
ATOM 649 C CA . ALA A 1 86 ? -14.766 -13.357 13.833 1.00 65.62 86 ALA A CA 1
ATOM 650 C C . ALA A 1 86 ? -15.758 -14.520 13.641 1.00 65.62 86 ALA A C 1
ATOM 652 O O . ALA A 1 86 ? -16.698 -14.665 14.418 1.00 65.62 86 ALA A O 1
ATOM 653 N N . GLN A 1 87 ? -15.491 -15.427 12.694 1.00 67.88 87 GLN A N 1
ATOM 654 C CA . GLN A 1 87 ? -16.322 -16.617 12.449 1.00 67.88 87 GLN A CA 1
ATOM 655 C C . GLN A 1 87 ? -16.388 -17.582 13.645 1.00 67.88 87 GLN A C 1
ATOM 657 O O . GLN A 1 87 ? -17.392 -18.270 13.835 1.00 67.88 87 GLN A O 1
ATOM 662 N N . ARG A 1 88 ? -15.340 -17.635 14.478 1.00 65.56 88 ARG A N 1
ATOM 663 C CA . ARG A 1 88 ? -15.338 -18.447 15.707 1.00 65.56 88 ARG A CA 1
ATOM 664 C C . ARG A 1 88 ? -16.281 -17.899 16.784 1.00 65.56 88 ARG A C 1
ATOM 666 O O . ARG A 1 88 ? -16.759 -18.678 17.603 1.00 65.56 88 ARG A O 1
ATOM 673 N N . HIS A 1 89 ? -16.601 -16.605 16.757 1.00 62.53 89 HIS A N 1
ATOM 674 C CA . HIS A 1 89 ? -17.497 -15.942 17.712 1.00 62.53 89 HIS A CA 1
ATOM 675 C C . HIS A 1 89 ? -18.928 -15.794 17.159 1.00 62.53 89 HIS A C 1
ATOM 677 O O . HIS A 1 89 ? -19.575 -14.758 17.295 1.00 62.53 89 HIS A O 1
ATOM 683 N N . ASN A 1 90 ? -19.455 -16.861 16.552 1.00 57.28 90 ASN A N 1
ATOM 684 C CA . ASN A 1 90 ? -20.802 -16.903 15.963 1.00 57.28 90 ASN A CA 1
ATOM 685 C C . ASN A 1 90 ? -21.959 -16.979 16.983 1.00 57.28 90 ASN A C 1
ATOM 687 O O . ASN A 1 90 ? -23.116 -17.113 16.586 1.00 57.28 90 ASN A O 1
ATOM 691 N N . ALA A 1 91 ? -21.687 -16.912 18.287 1.00 61.66 91 ALA A N 1
ATOM 692 C CA . ALA A 1 91 ? -22.741 -16.852 19.295 1.00 61.66 91 ALA A CA 1
ATOM 693 C C . ALA A 1 91 ? -23.325 -15.432 19.370 1.00 61.66 91 ALA A C 1
ATOM 695 O O . ALA A 1 91 ? -22.579 -14.454 19.389 1.00 61.66 91 ALA A O 1
ATOM 696 N N . ALA A 1 92 ? -24.655 -15.318 19.438 1.00 64.06 92 ALA A N 1
ATOM 697 C CA . ALA A 1 92 ? -25.318 -14.034 19.651 1.00 64.06 92 ALA A CA 1
ATOM 698 C C . ALA A 1 92 ? -24.829 -13.412 20.978 1.00 64.06 92 ALA A C 1
ATOM 700 O O . ALA A 1 92 ? -24.869 -14.095 22.008 1.00 64.06 92 ALA A O 1
ATOM 701 N N . PRO A 1 93 ? -24.354 -12.153 20.989 1.00 65.81 93 PRO A N 1
ATOM 702 C CA . PRO A 1 93 ? -23.778 -11.561 22.191 1.00 65.81 93 PRO A CA 1
ATOM 703 C C . PRO A 1 93 ? -24.846 -11.400 23.283 1.00 65.81 93 PRO A C 1
ATOM 705 O O . PRO A 1 93 ? -25.856 -10.728 23.089 1.00 65.81 93 PRO A O 1
ATOM 708 N N . ALA A 1 94 ? -24.611 -12.009 24.451 1.00 73.56 94 ALA A N 1
ATOM 709 C CA . ALA A 1 94 ? -25.524 -11.969 25.602 1.00 73.56 94 ALA A CA 1
ATOM 710 C C . ALA A 1 94 ? -25.529 -10.612 26.342 1.00 73.56 94 ALA A C 1
ATOM 712 O O . ALA A 1 94 ? -26.372 -10.377 27.200 1.00 73.56 94 ALA A O 1
ATOM 713 N N . GLY A 1 95 ? -24.595 -9.723 26.003 1.00 85.56 95 GLY A N 1
ATOM 714 C CA . GLY A 1 95 ? -24.419 -8.388 26.568 1.00 85.56 95 GLY A CA 1
ATOM 715 C C . GLY A 1 95 ? -23.079 -7.806 26.120 1.00 85.56 95 GLY A C 1
ATOM 716 O O . GLY A 1 95 ? -22.197 -8.556 25.696 1.00 85.56 95 GLY A O 1
ATOM 717 N N . LEU A 1 96 ? -22.928 -6.486 26.200 1.00 89.94 96 LEU A N 1
ATOM 718 C CA . LEU A 1 96 ? -21.713 -5.762 25.824 1.00 89.94 96 LEU A CA 1
ATOM 719 C C . LEU A 1 96 ? -21.246 -4.914 27.003 1.00 89.94 96 LEU A C 1
ATOM 721 O O . LEU A 1 96 ? -22.040 -4.186 27.591 1.00 89.94 96 LEU A O 1
ATOM 725 N N . SER A 1 97 ? -19.965 -4.966 27.346 1.00 92.62 97 SER A N 1
ATOM 726 C CA . SER A 1 97 ? -19.396 -4.047 28.327 1.00 92.62 97 SER A CA 1
ATOM 727 C C . SER A 1 97 ? -18.027 -3.539 27.910 1.00 92.62 97 SER A C 1
ATOM 729 O O . SER A 1 97 ? -17.272 -4.194 27.197 1.00 92.62 97 SER A O 1
ATOM 731 N N . LEU A 1 98 ? -17.739 -2.326 28.347 1.00 94.06 98 LEU A N 1
ATOM 732 C CA . LEU A 1 98 ? -16.528 -1.571 28.096 1.00 94.06 98 LEU A CA 1
ATOM 733 C C . LEU A 1 98 ? -15.892 -1.280 29.444 1.00 94.06 98 LEU A C 1
ATOM 735 O O . LEU A 1 98 ? -16.582 -0.807 30.347 1.00 94.06 98 LEU A O 1
ATOM 739 N N . HIS A 1 99 ? -14.604 -1.566 29.573 1.00 95.12 99 HIS A N 1
ATOM 740 C CA . HIS A 1 99 ? -13.847 -1.297 30.791 1.00 95.12 99 HIS A CA 1
ATOM 741 C C . HIS A 1 99 ? -12.636 -0.439 30.453 1.00 95.12 99 HIS A C 1
ATOM 743 O O . HIS A 1 99 ? -11.703 -0.915 29.800 1.00 95.12 99 HIS A O 1
ATOM 749 N N . GLU A 1 100 ? -12.669 0.815 30.904 1.00 95.44 100 GLU A N 1
ATOM 750 C CA . GLU A 1 100 ? -11.612 1.814 30.740 1.00 95.44 100 GLU A CA 1
ATOM 751 C C . GLU A 1 100 ? -11.092 1.917 29.293 1.00 95.44 100 GLU A C 1
ATOM 753 O O . GLU A 1 100 ? -9.889 2.039 29.047 1.00 95.44 100 GLU A O 1
ATOM 758 N N . LEU A 1 101 ? -12.002 1.821 28.314 1.00 94.12 101 LEU A N 1
ATOM 759 C CA . LEU A 1 101 ? -11.640 1.785 26.900 1.00 94.12 101 LEU A CA 1
ATOM 760 C C . LEU A 1 101 ? -11.117 3.153 26.457 1.00 94.12 101 LEU A C 1
ATOM 762 O O . LEU A 1 101 ? -11.852 4.141 26.485 1.00 94.12 101 LEU A O 1
ATOM 766 N N . LEU A 1 102 ? -9.865 3.204 26.016 1.00 95.44 102 LEU A N 1
ATOM 767 C CA . LEU A 1 102 ? -9.213 4.415 25.535 1.00 95.44 102 LEU A CA 1
ATOM 768 C C . LEU A 1 102 ? -8.918 4.277 24.044 1.00 95.44 102 LEU A C 1
ATOM 770 O O . LEU A 1 102 ? -8.229 3.348 23.625 1.00 95.44 102 LEU A O 1
ATOM 774 N N . VAL A 1 103 ? -9.398 5.221 23.244 1.00 94.56 103 VAL A N 1
ATOM 775 C CA . VAL A 1 103 ? -9.092 5.322 21.812 1.00 94.56 103 VAL A CA 1
ATOM 776 C C . VAL A 1 103 ? -7.947 6.306 21.631 1.00 94.56 103 VAL A C 1
ATOM 778 O O . VAL A 1 103 ? -7.938 7.353 22.281 1.00 94.56 103 VAL A O 1
ATOM 781 N N . ARG A 1 104 ? -7.001 6.000 20.742 1.00 93.50 104 ARG A N 1
ATOM 782 C CA . ARG A 1 104 ? -5.934 6.929 20.347 1.00 93.50 104 ARG A CA 1
ATOM 783 C C . ARG A 1 104 ? -5.885 7.031 18.833 1.00 93.50 104 ARG A C 1
ATOM 785 O O . ARG A 1 104 ? -5.733 6.013 18.176 1.00 93.50 104 ARG A O 1
ATOM 792 N N . TYR A 1 105 ? -5.988 8.238 18.304 1.00 91.25 105 TYR A N 1
ATOM 793 C CA . TYR A 1 105 ? -5.869 8.505 16.873 1.00 91.25 105 TYR A CA 1
ATOM 794 C C . TYR A 1 105 ? -4.409 8.731 16.466 1.00 91.25 105 TYR A C 1
ATOM 796 O O . TYR A 1 105 ? -3.537 8.946 17.312 1.00 91.25 105 TYR A O 1
ATOM 804 N N . ASP A 1 106 ? -4.151 8.708 15.158 1.00 88.69 106 ASP A N 1
ATOM 805 C CA . ASP A 1 106 ? -2.810 8.891 14.582 1.00 88.69 106 ASP A CA 1
ATOM 806 C C . ASP A 1 106 ? -2.241 10.298 14.821 1.00 88.69 106 ASP A C 1
ATOM 808 O O . ASP A 1 106 ? -1.027 1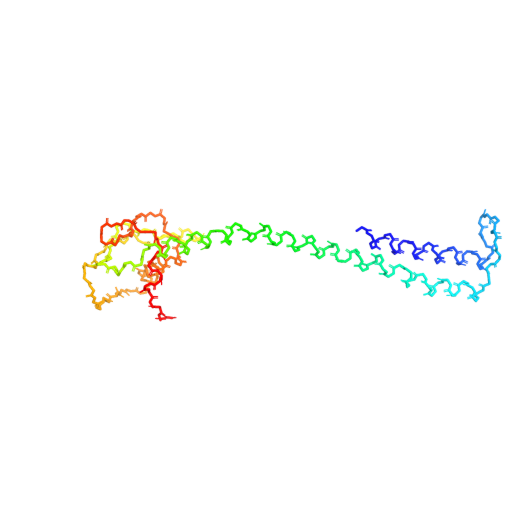0.481 14.873 1.00 88.69 106 ASP A O 1
ATOM 812 N N . ASP A 1 107 ? -3.113 11.288 15.032 1.00 90.81 107 ASP A N 1
ATOM 813 C CA . ASP A 1 107 ? -2.743 12.655 15.422 1.00 90.81 107 ASP A CA 1
ATOM 814 C C . ASP A 1 107 ? -2.344 12.778 16.907 1.00 90.81 107 ASP A C 1
ATOM 816 O O . ASP A 1 107 ? -2.014 13.864 17.384 1.00 90.81 107 ASP A O 1
ATOM 820 N N . GLY A 1 108 ? -2.365 11.664 17.646 1.00 89.00 108 GLY A N 1
ATOM 821 C CA . GLY A 1 108 ? -2.044 11.592 19.067 1.00 89.00 108 GLY A CA 1
ATOM 822 C C . GLY A 1 108 ? -3.206 11.953 19.992 1.00 89.00 108 GLY A C 1
ATOM 823 O O . GLY A 1 108 ? -3.049 11.854 21.211 1.00 89.00 108 GLY A O 1
ATOM 824 N N . SER A 1 109 ? -4.371 12.337 19.459 1.00 90.81 109 SER A N 1
ATOM 825 C CA . SER A 1 109 ? -5.543 12.628 20.282 1.00 90.81 109 SER A CA 1
ATOM 826 C C . SER A 1 109 ? -6.074 11.356 20.946 1.00 90.81 109 SER A C 1
ATOM 828 O O . SER A 1 109 ? -6.134 10.279 20.346 1.00 90.81 109 SER A O 1
ATOM 830 N N . THR A 1 110 ? -6.453 11.471 22.219 1.00 93.50 110 THR A N 1
ATOM 831 C CA . THR A 1 110 ? -6.991 10.360 23.008 1.00 93.50 110 THR A CA 1
ATOM 832 C C . THR A 1 110 ? -8.407 10.661 23.462 1.00 93.50 110 THR A C 1
ATOM 834 O O . THR A 1 110 ? -8.670 11.743 23.986 1.00 93.50 110 THR A O 1
ATOM 837 N N . ILE A 1 111 ? -9.308 9.694 23.303 1.00 93.94 111 ILE A N 1
ATOM 838 C CA . ILE A 1 111 ? -10.718 9.821 23.674 1.00 93.94 111 ILE A CA 1
ATOM 839 C C . ILE A 1 111 ? -11.101 8.657 24.593 1.00 93.94 111 ILE A C 1
ATOM 841 O O . ILE A 1 111 ? -10.869 7.495 24.261 1.00 93.94 111 ILE A O 1
ATOM 845 N N . GLY A 1 112 ? -11.683 8.983 25.749 1.00 92.00 112 GLY A N 1
ATOM 846 C CA . GLY A 1 112 ? -12.007 8.046 26.826 1.00 92.00 112 G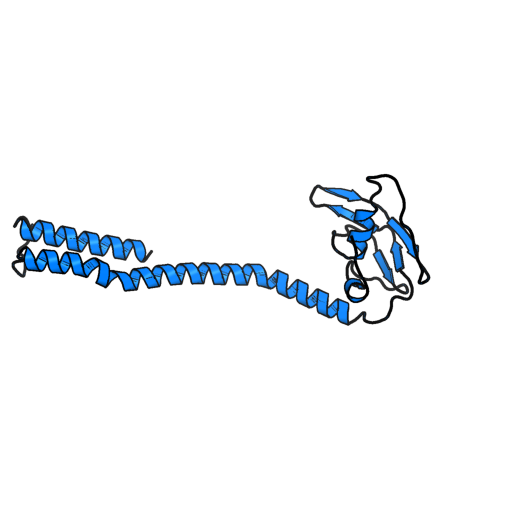LY A CA 1
ATOM 847 C C . GLY A 1 112 ? -11.437 8.520 28.175 1.00 92.00 112 GLY A C 1
ATOM 848 O O . GLY A 1 112 ? -11.090 9.698 28.297 1.00 92.00 112 GLY A O 1
ATOM 849 N N . PRO A 1 113 ? -11.318 7.628 29.175 1.00 94.06 113 PRO A N 1
ATOM 850 C CA . PRO A 1 113 ? -11.728 6.222 29.144 1.00 94.06 113 PRO A CA 1
ATOM 851 C C . PRO A 1 113 ? -13.256 6.053 29.114 1.00 94.06 113 PRO A C 1
ATOM 853 O O . PRO A 1 113 ? -13.993 6.821 29.731 1.00 94.06 113 PRO A O 1
ATOM 856 N N . PHE A 1 114 ? -13.739 5.039 28.396 1.00 93.50 114 PHE A N 1
ATOM 857 C CA . PHE A 1 114 ? -15.147 4.645 28.395 1.00 93.50 114 PHE A CA 1
ATOM 858 C C . PHE A 1 114 ? -15.359 3.404 29.260 1.00 93.50 114 PHE A C 1
ATOM 860 O O . PHE A 1 114 ? -14.796 2.344 28.982 1.00 93.50 114 PHE A O 1
ATOM 867 N N . SER A 1 115 ? -16.232 3.533 30.256 1.00 94.38 115 SER A N 1
ATOM 868 C CA . SER A 1 115 ? -16.667 2.435 31.118 1.00 94.38 115 SER A CA 1
ATOM 869 C C . SER A 1 115 ? -18.190 2.387 31.123 1.00 94.38 115 SER A C 1
ATOM 871 O O . SER A 1 115 ? -18.847 3.288 31.643 1.00 94.38 115 SER A O 1
ATOM 873 N N . VAL A 1 116 ? -18.761 1.378 30.464 1.00 92.06 116 VAL A N 1
ATOM 874 C CA . VAL A 1 116 ? -20.212 1.264 30.262 1.00 92.06 116 VAL A CA 1
ATOM 875 C C . VAL A 1 116 ? -20.619 -0.198 30.126 1.00 92.06 116 VAL A C 1
ATOM 877 O O . VAL A 1 116 ? -19.852 -1.019 29.628 1.00 92.06 116 VAL A O 1
ATOM 880 N N . GLN A 1 117 ? -21.841 -0.523 30.540 1.00 92.12 117 GLN A N 1
ATOM 881 C CA . GLN A 1 117 ? -22.366 -1.881 30.479 1.00 92.12 117 GLN A CA 1
ATOM 882 C C . GLN A 1 117 ? -23.778 -1.890 29.895 1.00 92.12 117 GLN A C 1
ATOM 884 O O . GLN A 1 117 ? -24.666 -1.171 30.350 1.00 92.12 117 GLN A O 1
ATOM 889 N N . TRP A 1 118 ? -23.977 -2.762 28.915 1.00 91.19 118 TRP A N 1
ATOM 890 C CA . TRP A 1 118 ? -25.246 -3.085 28.280 1.00 91.19 118 TRP A CA 1
ATOM 891 C C . TRP A 1 118 ? -25.530 -4.576 28.507 1.00 91.19 118 TRP A C 1
ATOM 893 O O . TRP A 1 118 ? -25.177 -5.413 27.674 1.00 91.19 118 TRP A O 1
ATOM 903 N N . PRO A 1 119 ? -26.119 -4.937 29.661 1.00 83.75 119 PRO A N 1
ATOM 904 C CA . PRO A 1 119 ? -26.255 -6.332 30.084 1.00 83.75 119 PRO A CA 1
ATOM 905 C C . PRO A 1 119 ? -27.385 -7.090 29.372 1.00 83.75 119 PRO A C 1
ATOM 907 O O . PRO A 1 119 ? -27.477 -8.301 29.521 1.00 83.75 119 PRO A O 1
ATOM 910 N N . GLN A 1 120 ? -28.268 -6.397 28.644 1.00 81.50 120 GLN A N 1
ATOM 911 C CA . GLN A 1 120 ? -29.391 -6.993 27.918 1.00 81.50 120 GLN A CA 1
ATOM 912 C C . GLN A 1 120 ? -29.533 -6.376 26.525 1.00 81.50 120 GLN A C 1
ATOM 914 O O . GLN A 1 120 ? -29.155 -5.221 26.288 1.00 81.50 120 GLN A O 1
ATOM 919 N N . THR A 1 121 ? -30.122 -7.147 25.612 1.00 81.94 121 THR A N 1
ATOM 920 C CA . THR A 1 121 ? -30.517 -6.676 24.285 1.00 81.94 121 THR A CA 1
ATOM 921 C C . THR A 1 121 ? -31.619 -5.623 24.404 1.00 81.94 121 THR A C 1
ATOM 923 O O . THR A 1 121 ? -32.521 -5.721 25.234 1.00 81.94 121 THR A O 1
ATOM 926 N N . GLY A 1 122 ? -31.533 -4.570 23.595 1.00 85.69 122 GLY A N 1
ATOM 927 C CA . GLY A 1 122 ? -32.470 -3.454 23.653 1.00 85.69 122 GLY A CA 1
ATOM 928 C C . GLY A 1 122 ? -31.996 -2.259 22.836 1.00 85.69 122 GLY A C 1
ATOM 929 O O . GLY A 1 122 ? -30.914 -2.281 22.249 1.00 85.69 122 GLY A O 1
ATOM 930 N N . LEU A 1 123 ? -32.821 -1.213 22.803 1.00 89.62 123 LEU A N 1
ATOM 931 C CA . LEU A 1 123 ? -32.471 0.053 22.172 1.00 89.62 123 LEU A CA 1
ATOM 932 C C . LEU A 1 123 ? -31.713 0.930 23.171 1.00 89.62 123 LEU A C 1
ATOM 934 O O . LEU A 1 123 ? -32.287 1.402 24.151 1.00 89.62 123 LEU A O 1
ATOM 938 N N . HIS A 1 124 ? -30.436 1.172 22.892 1.00 90.06 124 HIS A N 1
ATOM 939 C CA . HIS A 1 124 ? -29.574 2.029 23.703 1.00 90.06 124 HIS A CA 1
ATOM 940 C C . HIS A 1 124 ? -29.262 3.317 22.944 1.00 90.06 124 HIS A C 1
ATOM 942 O O . HIS A 1 124 ? -28.868 3.275 21.780 1.00 90.06 124 HIS A O 1
ATOM 948 N N . ALA A 1 125 ? -29.428 4.466 23.599 1.00 92.25 125 ALA A N 1
ATOM 949 C CA . ALA A 1 125 ? -29.123 5.771 23.021 1.00 92.25 125 ALA A CA 1
ATOM 950 C C . ALA A 1 125 ? -27.825 6.331 23.618 1.00 92.25 125 ALA A C 1
ATOM 952 O O . ALA A 1 125 ? -27.710 6.486 24.833 1.00 92.25 125 ALA A O 1
ATOM 953 N N . VAL A 1 126 ? -26.859 6.672 22.761 1.00 90.81 126 VAL A N 1
ATOM 954 C CA . VAL A 1 126 ? -25.617 7.349 23.161 1.00 90.81 126 VAL A CA 1
ATOM 955 C C . VAL A 1 126 ? -25.746 8.838 22.848 1.00 90.81 126 VAL A C 1
ATOM 957 O O . VAL A 1 126 ? -25.703 9.251 21.690 1.00 90.81 126 VAL A O 1
ATOM 960 N N . THR A 1 127 ? -25.893 9.663 23.883 1.00 93.19 127 THR A N 1
ATOM 961 C CA . THR A 1 127 ? -26.118 11.112 23.751 1.00 93.19 127 THR A CA 1
ATOM 962 C C . THR A 1 127 ? -25.012 11.926 24.414 1.00 93.19 127 THR A C 1
ATOM 964 O O . THR A 1 127 ? -24.392 11.477 25.372 1.00 93.19 127 THR A O 1
ATOM 967 N N . GLY A 1 128 ? -24.779 13.147 23.931 1.00 92.12 128 GLY A N 1
ATOM 968 C CA . GLY A 1 128 ? -23.813 14.076 24.520 1.00 92.12 128 GLY A CA 1
ATOM 969 C C . GLY A 1 128 ? -23.420 15.203 23.559 1.00 92.12 128 GLY A C 1
ATOM 970 O O . GLY A 1 128 ? -23.720 15.102 22.363 1.00 92.12 128 GLY A O 1
ATOM 971 N N . PRO A 1 129 ? -22.730 16.254 24.038 1.00 92.81 129 PRO A N 1
ATOM 972 C CA . PRO A 1 129 ? -22.288 17.384 23.214 1.00 92.81 129 PRO A CA 1
ATOM 973 C C . PRO A 1 129 ? -21.426 16.968 22.012 1.00 92.81 129 PRO A C 1
ATOM 975 O O . PRO A 1 129 ? -20.806 15.901 22.008 1.00 92.81 129 PRO A O 1
ATOM 978 N N . THR A 1 130 ? -21.353 17.798 20.971 1.00 91.19 130 THR A N 1
ATOM 979 C CA . THR A 1 130 ? -20.396 17.588 19.869 1.00 91.19 130 THR A CA 1
ATOM 980 C C . THR A 1 130 ? -18.970 17.524 20.423 1.00 91.19 130 THR A C 1
ATOM 982 O O . THR A 1 130 ? -18.619 18.292 21.312 1.00 91.19 130 THR A O 1
ATOM 985 N N . GLY A 1 131 ? -18.166 16.570 19.944 1.00 88.38 131 GLY A N 1
ATOM 986 C CA . GLY A 1 131 ? -16.811 16.336 20.458 1.00 88.38 131 GLY A CA 1
ATOM 987 C C . GLY A 1 131 ? -16.724 15.454 21.710 1.00 88.38 131 GLY A C 1
ATOM 988 O O . GLY A 1 131 ? -15.626 15.102 22.112 1.00 88.38 131 GLY A O 1
ATOM 989 N N . SER A 1 132 ? -17.843 14.999 22.289 1.00 89.44 132 SER A N 1
ATOM 990 C CA . SER A 1 132 ? -17.831 14.120 23.475 1.00 89.44 132 SER A CA 1
ATOM 991 C C . SER A 1 132 ? -17.348 12.677 23.220 1.00 89.44 132 SER A C 1
ATOM 993 O O . SER A 1 132 ? -17.499 11.826 24.090 1.00 89.44 132 SER A O 1
ATOM 995 N N . GLY A 1 133 ? -16.857 12.358 22.016 1.00 90.88 133 GLY A N 1
ATOM 996 C CA . GLY A 1 133 ? -16.322 11.031 21.689 1.00 90.88 133 GLY A CA 1
ATOM 997 C C . GLY A 1 133 ? -17.336 9.956 21.280 1.00 90.88 133 GLY A C 1
ATOM 998 O O . GLY A 1 133 ? -16.968 8.793 21.203 1.00 90.88 133 GLY A O 1
ATOM 999 N N . LYS A 1 134 ? -18.600 10.298 20.985 1.00 93.81 134 LYS A N 1
ATOM 1000 C CA . LYS A 1 134 ? -19.641 9.313 20.596 1.00 93.81 134 LYS A CA 1
ATOM 1001 C C . LYS A 1 134 ? -19.270 8.506 19.350 1.00 93.81 134 LYS A C 1
ATOM 1003 O O . LYS A 1 134 ? -19.347 7.284 19.365 1.00 93.81 134 LYS A O 1
ATOM 1008 N N . SER A 1 135 ? -18.853 9.190 18.282 1.00 92.50 135 SER A N 1
ATOM 1009 C CA . SER A 1 135 ? -18.415 8.529 17.048 1.00 92.50 135 SER A CA 1
ATOM 1010 C C . SER A 1 135 ? -17.186 7.664 17.306 1.00 92.50 135 SER A C 1
ATOM 1012 O O . SER A 1 135 ? -17.120 6.548 16.820 1.00 92.50 135 SER A O 1
ATOM 1014 N N . SER A 1 136 ? -16.260 8.132 18.143 1.00 93.25 136 SER A N 1
ATOM 1015 C CA . SER A 1 136 ? -15.062 7.387 18.542 1.00 93.25 136 SER A CA 1
ATOM 1016 C C . SER A 1 136 ? -15.398 6.120 19.323 1.00 93.25 136 SER A C 1
ATOM 1018 O O . SER A 1 136 ? -14.837 5.072 19.033 1.00 93.25 136 SER A O 1
ATOM 1020 N N . LEU A 1 137 ? -16.347 6.197 20.261 1.00 92.38 137 LEU A N 1
ATOM 1021 C CA . LEU A 1 137 ? -16.877 5.048 20.994 1.00 92.38 137 LEU A CA 1
ATOM 1022 C C . LEU A 1 137 ? -17.457 4.007 20.031 1.00 92.38 137 LEU A C 1
ATOM 1024 O O . LEU A 1 137 ? -17.088 2.837 20.094 1.00 92.38 137 LEU A O 1
ATOM 1028 N N . LEU A 1 138 ? -18.342 4.432 19.125 1.00 91.94 138 LEU A N 1
ATOM 1029 C CA . LEU A 1 138 ? -18.967 3.527 18.163 1.00 91.94 138 LEU A CA 1
ATOM 1030 C C . LEU A 1 138 ? -17.935 2.926 17.203 1.00 91.94 138 LEU A C 1
ATOM 1032 O O . LEU A 1 138 ? -17.918 1.711 17.029 1.00 91.94 138 LEU A O 1
ATOM 1036 N N . HIS A 1 139 ? -17.035 3.746 16.652 1.00 91.62 139 HIS A N 1
ATOM 1037 C CA . HIS A 1 139 ? -15.942 3.298 15.789 1.00 91.62 139 HIS A CA 1
ATOM 1038 C C . HIS A 1 139 ? -15.022 2.304 16.503 1.00 91.62 139 HIS A C 1
ATOM 1040 O O . HIS A 1 139 ? -14.544 1.366 15.874 1.00 91.62 139 HIS A O 1
ATOM 1046 N N . ALA A 1 140 ? -14.774 2.475 17.803 1.00 91.81 140 ALA A N 1
ATOM 1047 C CA . ALA A 1 140 ? -13.947 1.548 18.564 1.00 91.81 140 ALA A CA 1
ATOM 1048 C C . ALA A 1 140 ? -14.636 0.187 18.733 1.00 91.81 140 ALA A C 1
ATOM 1050 O O . ALA A 1 140 ? -13.988 -0.843 18.569 1.00 91.81 140 ALA A O 1
ATOM 1051 N N . ILE A 1 141 ? -15.952 0.167 18.982 1.00 89.75 141 ILE A N 1
ATOM 1052 C CA . ILE A 1 141 ? -16.733 -1.079 19.085 1.00 89.75 141 ILE A CA 1
ATOM 1053 C C . ILE A 1 141 ? -16.659 -1.880 17.772 1.00 89.75 141 ILE A C 1
ATOM 1055 O O . ILE A 1 141 ? -16.405 -3.085 17.807 1.00 89.75 141 ILE A O 1
ATOM 1059 N N . VAL A 1 142 ? -16.803 -1.216 16.617 1.00 89.62 142 VAL A N 1
ATOM 1060 C CA . VAL A 1 142 ? -16.705 -1.858 15.286 1.00 89.62 142 VAL A CA 1
ATOM 1061 C C . VAL A 1 142 ? -15.266 -2.052 14.784 1.00 89.62 142 VAL A C 1
ATOM 1063 O O . VAL A 1 142 ? -15.051 -2.565 13.686 1.00 89.62 142 VAL A O 1
ATOM 1066 N N . GLY A 1 143 ? -14.260 -1.649 15.566 1.00 89.00 143 GLY A N 1
ATOM 1067 C CA . GLY A 1 143 ? -12.845 -1.801 15.212 1.00 89.00 143 GLY A CA 1
ATOM 1068 C C . GLY A 1 143 ? -12.352 -0.883 14.085 1.00 89.00 143 GLY A C 1
ATOM 1069 O O . GLY A 1 143 ? -11.346 -1.190 13.456 1.00 89.00 143 GLY A O 1
ATOM 1070 N N . MET A 1 144 ? -13.031 0.237 13.816 1.00 88.88 144 MET A N 1
ATOM 1071 C CA . MET A 1 144 ? -12.611 1.245 12.826 1.00 88.88 144 MET A CA 1
ATOM 1072 C C . MET A 1 144 ? -11.523 2.197 13.343 1.00 88.88 144 MET A C 1
ATOM 1074 O O . MET A 1 144 ? -10.881 2.878 12.549 1.00 88.88 144 MET A O 1
ATOM 1078 N N . VAL A 1 145 ? -11.330 2.285 14.662 1.00 90.44 145 VAL A N 1
ATOM 1079 C CA . VAL A 1 145 ? -10.270 3.093 15.289 1.00 90.44 145 VAL A CA 1
ATOM 1080 C C . VAL A 1 145 ? -9.492 2.250 16.301 1.00 90.44 145 VAL A C 1
ATOM 1082 O O . VAL A 1 145 ? -10.092 1.400 16.969 1.00 90.44 145 VAL A O 1
ATOM 1085 N N . PRO A 1 146 ? -8.173 2.463 16.443 1.00 87.88 146 PRO A N 1
ATOM 1086 C CA . PRO A 1 146 ? -7.360 1.654 17.335 1.00 87.88 146 PRO A CA 1
ATOM 1087 C C . PRO A 1 146 ? -7.640 1.972 18.809 1.00 87.88 146 PRO A C 1
ATOM 1089 O O . PRO A 1 146 ? -7.673 3.125 19.251 1.00 87.88 146 PRO A O 1
ATOM 1092 N N . VAL A 1 147 ? -7.805 0.905 19.588 1.00 91.62 147 VAL A N 1
ATOM 1093 C CA . VAL A 1 147 ? -7.932 0.960 21.046 1.00 91.62 147 VAL A CA 1
ATOM 1094 C C . VAL A 1 147 ? -6.532 0.927 21.656 1.00 91.62 147 VAL A C 1
ATOM 1096 O O . VAL A 1 147 ? -5.769 -0.010 21.438 1.00 91.62 147 VAL A O 1
ATOM 1099 N N . ALA A 1 148 ? -6.183 1.965 22.411 1.00 92.31 148 ALA A N 1
ATOM 1100 C CA . ALA A 1 148 ? -4.894 2.098 23.080 1.00 92.31 148 ALA A CA 1
ATOM 1101 C C . ALA A 1 148 ? -4.815 1.291 24.383 1.00 92.31 148 ALA A C 1
ATOM 1103 O O . ALA A 1 148 ? -3.746 0.781 24.717 1.00 92.31 148 ALA A O 1
ATOM 1104 N N . SER A 1 149 ? -5.921 1.204 25.125 1.00 93.44 149 SER A N 1
ATOM 1105 C CA . SER A 1 149 ? -6.027 0.446 26.375 1.00 93.44 149 SER A CA 1
ATOM 1106 C C . SER A 1 149 ? -7.486 0.148 26.725 1.00 93.44 149 SER A C 1
ATOM 1108 O O . SER A 1 149 ? -8.403 0.716 26.132 1.00 93.44 149 SER A O 1
ATOM 1110 N N . GLY A 1 150 ? -7.690 -0.709 27.725 1.00 92.69 150 GLY A N 1
ATOM 1111 C CA . GLY A 1 150 ? -9.014 -1.142 28.169 1.00 92.69 150 GLY A CA 1
ATOM 1112 C C . GLY A 1 150 ? -9.485 -2.407 27.459 1.00 92.69 150 GLY A C 1
ATOM 1113 O O . GLY A 1 150 ? -8.728 -3.030 26.712 1.00 92.69 150 GLY A O 1
ATOM 1114 N N . LYS A 1 151 ? -10.723 -2.817 27.744 1.00 92.19 151 LYS A N 1
ATOM 1115 C CA . LYS A 1 151 ? -11.296 -4.081 27.258 1.00 92.19 151 LYS A CA 1
ATOM 1116 C C . LYS A 1 151 ? -12.717 -3.903 26.746 1.00 92.19 151 LYS A C 1
ATOM 1118 O O . LYS A 1 151 ? -13.501 -3.147 27.325 1.00 92.19 151 LYS A O 1
ATOM 1123 N N . LEU A 1 152 ? -13.037 -4.654 25.697 1.00 91.19 152 LEU A N 1
ATOM 1124 C CA . LEU A 1 152 ? -14.393 -4.881 25.216 1.00 91.19 152 LEU A CA 1
ATOM 1125 C C . LEU A 1 152 ? -14.772 -6.303 25.624 1.00 91.19 152 LEU A C 1
ATOM 1127 O O . LEU A 1 152 ? -14.036 -7.239 25.335 1.00 91.19 152 LEU A O 1
ATOM 1131 N N . LEU A 1 153 ? -15.887 -6.474 26.323 1.00 89.56 153 LEU A N 1
ATOM 1132 C CA . LEU A 1 153 ? -16.302 -7.771 26.845 1.00 89.56 153 LEU A CA 1
ATOM 1133 C C . LEU A 1 153 ? -17.702 -8.119 26.351 1.00 89.56 153 LEU A C 1
ATOM 1135 O O . LEU A 1 153 ? -18.613 -7.288 26.404 1.00 89.56 153 LEU A O 1
ATOM 1139 N N . THR A 1 154 ? -17.889 -9.374 25.958 1.00 87.25 154 THR A N 1
ATOM 1140 C CA . THR A 1 154 ? -19.207 -9.963 25.699 1.00 87.25 154 THR A CA 1
ATOM 1141 C C . THR A 1 154 ? -19.376 -11.236 26.503 1.00 87.25 154 THR A C 1
ATOM 1143 O O . THR A 1 154 ? -18.503 -12.097 26.443 1.00 87.25 154 THR A O 1
ATOM 1146 N N . ALA A 1 155 ? -20.482 -11.368 27.243 1.00 81.75 155 ALA A N 1
ATOM 1147 C CA . ALA A 1 155 ? -20.694 -12.491 28.170 1.00 81.75 155 ALA A CA 1
ATOM 1148 C C . ALA A 1 155 ? -19.472 -12.742 29.089 1.00 81.75 155 ALA A C 1
ATOM 1150 O O . ALA A 1 155 ? -19.029 -13.876 29.252 1.00 81.75 155 ALA A O 1
ATOM 1151 N N . ASP A 1 156 ? -18.890 -11.655 29.612 1.00 80.75 156 ASP A N 1
ATOM 1152 C CA . ASP A 1 156 ? -17.671 -11.628 30.440 1.00 80.75 156 ASP A CA 1
ATOM 1153 C C . ASP A 1 156 ? -16.385 -12.154 29.770 1.00 80.75 156 ASP A C 1
ATOM 1155 O O . ASP A 1 156 ? -15.349 -12.291 30.422 1.00 80.75 156 ASP A O 1
ATOM 1159 N N . GLN A 1 157 ? -16.406 -12.395 28.456 1.00 85.06 157 GLN A N 1
ATOM 1160 C CA . GLN A 1 157 ? -15.228 -12.760 27.671 1.00 85.06 157 GLN A CA 1
ATOM 1161 C C . GLN A 1 157 ? -14.646 -11.549 26.953 1.00 85.06 157 GLN A C 1
ATOM 1163 O O . GLN A 1 157 ? -15.375 -10.790 26.319 1.00 85.06 157 GLN A O 1
ATOM 1168 N N . ASP A 1 158 ? -13.326 -11.393 27.052 1.00 87.88 158 ASP A N 1
ATOM 1169 C CA . ASP A 1 158 ? -12.572 -10.334 26.381 1.00 87.88 158 ASP A CA 1
ATOM 1170 C C . ASP A 1 158 ? -12.584 -10.584 24.870 1.00 87.88 158 ASP A C 1
ATOM 1172 O O . ASP A 1 158 ? -12.186 -11.657 24.405 1.00 87.88 158 ASP A O 1
ATOM 1176 N N . VAL A 1 159 ? -13.068 -9.608 24.110 1.00 86.56 159 VAL A N 1
ATOM 1177 C CA . VAL A 1 159 ? -13.172 -9.674 22.655 1.00 86.56 159 VAL A CA 1
ATOM 1178 C C . VAL A 1 159 ? -12.356 -8.560 22.024 1.00 86.56 159 VAL A C 1
ATOM 1180 O O . VAL A 1 159 ? -12.335 -7.418 22.482 1.00 86.56 159 VAL A O 1
ATOM 1183 N N . ALA A 1 160 ? -11.687 -8.888 20.921 1.00 85.38 160 ALA A N 1
ATOM 1184 C CA . ALA A 1 160 ? -10.974 -7.881 20.154 1.00 85.38 160 ALA A CA 1
ATOM 1185 C C . ALA A 1 160 ? -11.966 -6.841 19.587 1.00 85.38 160 ALA A C 1
ATOM 1187 O O . ALA A 1 160 ? -13.065 -7.216 19.159 1.00 85.38 160 ALA A O 1
ATOM 1188 N N . PRO A 1 161 ? -11.589 -5.552 19.523 1.00 84.38 161 PRO A N 1
ATOM 1189 C CA . PRO A 1 161 ? -12.333 -4.557 18.753 1.00 84.38 161 PRO A CA 1
ATOM 1190 C C . PRO A 1 161 ? -12.640 -5.066 17.334 1.00 84.38 161 PRO A C 1
ATOM 1192 O O . PRO A 1 161 ? -11.769 -5.642 16.681 1.00 84.38 161 PRO A O 1
ATOM 1195 N N . GLY A 1 162 ? -13.882 -4.906 16.866 1.00 83.69 162 GLY A N 1
ATOM 1196 C CA . GLY A 1 162 ? -14.329 -5.409 15.558 1.00 83.69 162 GLY A CA 1
ATOM 1197 C C . GLY A 1 162 ? -14.654 -6.911 15.487 1.00 83.69 162 GLY A C 1
ATOM 1198 O O . GLY A 1 162 ? -15.212 -7.358 14.486 1.00 83.69 162 GLY A O 1
ATOM 1199 N N . ALA A 1 163 ? -14.409 -7.703 16.540 1.00 82.56 163 ALA A N 1
ATOM 1200 C CA . ALA A 1 163 ? -14.796 -9.123 16.569 1.00 82.56 163 ALA A CA 1
ATOM 1201 C C . ALA A 1 163 ? -16.316 -9.337 16.440 1.00 82.56 163 ALA A C 1
ATOM 1203 O O . ALA A 1 163 ? -16.763 -10.404 16.026 1.00 82.56 163 ALA A O 1
ATOM 1204 N N . LEU A 1 164 ? -17.105 -8.311 16.769 1.00 80.81 164 LEU A N 1
ATOM 1205 C CA . LEU A 1 164 ? -18.564 -8.319 16.693 1.00 80.81 164 LEU A CA 1
ATOM 1206 C C . LEU A 1 164 ? -19.107 -7.926 15.313 1.00 80.81 164 LEU A C 1
ATOM 1208 O O . LEU A 1 164 ? -20.315 -8.007 15.109 1.00 80.81 164 LEU A O 1
ATOM 1212 N N . ASN A 1 165 ? -18.254 -7.544 14.356 1.00 85.00 165 ASN A N 1
ATOM 1213 C CA . ASN A 1 165 ? -18.678 -7.067 13.034 1.00 85.00 165 ASN A CA 1
ATOM 1214 C C . ASN A 1 165 ? -19.628 -8.014 12.272 1.00 85.00 165 ASN A C 1
ATOM 1216 O O . ASN A 1 165 ? -20.539 -7.496 11.630 1.00 85.00 165 ASN A O 1
ATOM 1220 N N . PRO A 1 166 ? -19.527 -9.359 12.365 1.00 81.06 166 PRO A N 1
ATOM 1221 C CA . PRO A 1 166 ? -20.514 -10.255 11.751 1.00 81.06 166 PRO A CA 1
ATOM 1222 C C . PRO A 1 166 ? -21.951 -10.074 12.265 1.00 81.06 166 PRO A C 1
ATOM 1224 O O . PRO A 1 166 ? -22.898 -10.433 11.570 1.00 81.06 166 PRO A O 1
ATOM 1227 N N . HIS A 1 167 ? -22.116 -9.524 13.472 1.00 80.38 167 HIS A N 1
ATOM 1228 C CA . HIS A 1 167 ? -23.406 -9.317 14.140 1.00 80.38 167 HIS A CA 1
ATOM 1229 C C . HIS A 1 167 ? -23.846 -7.847 14.150 1.00 80.38 167 HIS A C 1
ATOM 1231 O O . HIS A 1 167 ? -24.889 -7.526 14.721 1.00 80.38 167 HIS A O 1
ATOM 1237 N N . ILE A 1 168 ? -23.065 -6.941 13.554 1.00 84.81 168 ILE A N 1
ATOM 1238 C CA . ILE A 1 168 ? -23.342 -5.502 13.556 1.00 84.81 168 ILE A CA 1
ATOM 1239 C C . ILE A 1 168 ? -23.886 -5.074 12.193 1.00 84.81 168 ILE A C 1
ATOM 1241 O O . ILE A 1 168 ? -23.225 -5.203 11.166 1.00 84.81 168 ILE A O 1
ATOM 1245 N N . GLY A 1 169 ? -25.084 -4.489 12.200 1.00 82.50 169 GLY A N 1
ATOM 1246 C CA . GLY A 1 169 ? -25.570 -3.653 11.106 1.00 82.50 169 GLY A CA 1
ATOM 1247 C C . GLY A 1 169 ? -25.204 -2.196 11.375 1.00 82.50 169 GLY A C 1
ATOM 1248 O O . GLY A 1 169 ? -25.581 -1.652 12.412 1.00 82.50 169 GLY A O 1
ATOM 1249 N N . TRP A 1 170 ? -24.476 -1.561 10.457 1.00 83.62 170 TRP A N 1
ATOM 1250 C CA . TRP A 1 170 ? -24.135 -0.141 10.545 1.00 83.62 170 TRP A CA 1
ATOM 1251 C C . TRP A 1 170 ? -24.991 0.676 9.577 1.00 83.62 170 TRP A C 1
ATOM 1253 O O . TRP A 1 170 ? -25.124 0.324 8.407 1.00 83.62 170 TRP A O 1
ATOM 1263 N N . SER A 1 171 ? -25.552 1.779 10.063 1.00 76.25 171 SER A N 1
ATOM 1264 C CA . SER A 1 171 ? -26.241 2.778 9.249 1.00 76.25 171 SER A CA 1
ATOM 1265 C C . SER A 1 171 ? -25.834 4.150 9.763 1.00 76.25 171 SER A C 1
ATOM 1267 O O . SER A 1 171 ? -26.270 4.562 10.839 1.00 76.25 171 SER A O 1
ATOM 1269 N N . GLY A 1 172 ? -24.986 4.835 9.005 1.00 62.78 172 GLY A N 1
ATOM 1270 C CA . GLY A 1 172 ? -24.436 6.146 9.329 1.00 62.78 172 GLY A CA 1
ATOM 1271 C C . GLY A 1 172 ? -23.701 6.730 8.141 1.00 62.78 172 GLY A C 1
ATOM 1272 O O . GLY A 1 172 ? -23.237 5.923 7.305 1.00 62.78 172 GLY A O 1
#